Protein AF-A0A099CZC9-F1 (afdb_monomer_lite)

Structure (mmCIF, N/CA/C/O backbone):
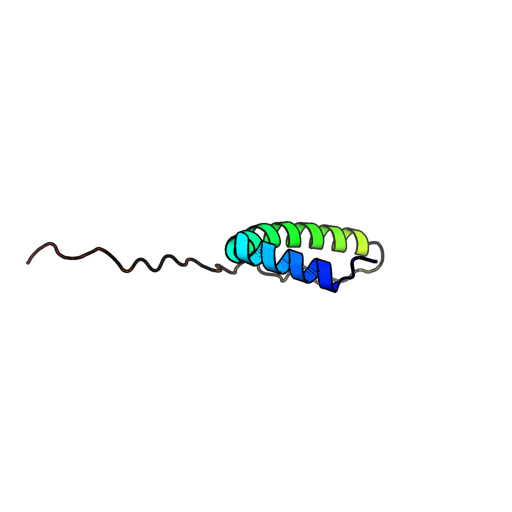data_AF-A0A099CZC9-F1
#
_entry.id   AF-A0A099CZC9-F1
#
loop_
_atom_site.group_PDB
_atom_site.id
_atom_site.type_symbol
_atom_site.label_atom_id
_atom_site.label_alt_id
_atom_site.label_comp_id
_atom_site.label_asym_id
_atom_site.label_entity_id
_atom_site.label_seq_id
_atom_site.pdbx_PDB_ins_code
_atom_site.Cartn_x
_atom_site.Cartn_y
_atom_site.Cartn_z
_atom_site.occupancy
_atom_site.B_iso_or_equiv
_atom_site.auth_seq_id
_atom_site.auth_comp_id
_atom_site.auth_asym_id
_atom_site.auth_atom_id
_atom_site.pdbx_PDB_model_num
ATOM 1 N N . MET A 1 1 ? 11.200 1.629 -23.637 1.00 67.50 1 MET A N 1
ATOM 2 C CA . MET A 1 1 ? 11.021 2.464 -22.430 1.00 67.50 1 MET A CA 1
ATOM 3 C C . MET A 1 1 ? 10.157 1.681 -21.458 1.00 67.50 1 MET A C 1
ATOM 5 O O . MET A 1 1 ? 8.941 1.701 -21.583 1.00 67.50 1 MET A O 1
ATOM 9 N N . SER A 1 2 ? 10.775 0.885 -20.589 1.00 73.25 2 SER A N 1
ATOM 10 C CA . SER A 1 2 ? 10.045 0.019 -19.660 1.00 73.25 2 SER A CA 1
ATOM 11 C C . SER A 1 2 ? 9.505 0.859 -18.511 1.00 73.25 2 SER A C 1
ATOM 13 O O . SER A 1 2 ? 10.254 1.623 -17.904 1.00 73.25 2 SER A O 1
ATOM 15 N N . VAL A 1 3 ? 8.213 0.732 -18.219 1.00 79.62 3 VAL A N 1
ATOM 16 C CA . VAL A 1 3 ? 7.627 1.294 -17.000 1.00 79.62 3 VAL A CA 1
ATOM 17 C C . VAL A 1 3 ? 8.279 0.612 -15.803 1.00 79.62 3 VAL A C 1
ATOM 19 O O . VAL A 1 3 ? 8.066 -0.570 -15.548 1.00 79.62 3 VAL A O 1
ATOM 22 N N . GLY A 1 4 ? 9.158 1.347 -15.126 1.00 87.19 4 GLY A N 1
ATOM 23 C CA . GLY A 1 4 ? 9.867 0.855 -13.958 1.00 87.19 4 GLY A CA 1
ATOM 24 C C . GLY A 1 4 ? 8.989 0.892 -12.705 1.00 87.19 4 GLY A C 1
ATOM 25 O O . GLY A 1 4 ? 7.988 1.615 -12.666 1.00 87.19 4 GLY A O 1
ATOM 26 N N . PRO A 1 5 ? 9.388 0.181 -11.636 1.00 90.88 5 PRO A N 1
ATOM 27 C CA . PRO A 1 5 ? 8.691 0.224 -10.347 1.00 90.88 5 PRO A CA 1
ATOM 28 C C . PRO A 1 5 ? 8.556 1.654 -9.792 1.00 90.88 5 PRO A C 1
ATOM 30 O O . PRO A 1 5 ? 7.597 1.959 -9.088 1.00 90.88 5 PRO A O 1
ATOM 33 N N . PHE A 1 6 ? 9.463 2.559 -10.175 1.00 90.75 6 PHE A N 1
ATOM 34 C CA . PHE A 1 6 ? 9.418 3.970 -9.797 1.00 90.75 6 PHE A CA 1
ATOM 35 C C . PHE A 1 6 ? 8.231 4.734 -10.418 1.00 90.75 6 PHE A C 1
ATOM 37 O O . PHE A 1 6 ? 7.603 5.540 -9.733 1.00 90.75 6 PHE A O 1
ATOM 44 N N . GLN A 1 7 ? 7.855 4.446 -11.673 1.00 89.69 7 GLN A N 1
ATOM 45 C CA . GLN A 1 7 ? 6.661 5.036 -12.297 1.00 89.69 7 GLN A CA 1
ATOM 46 C C . GLN A 1 7 ? 5.375 4.586 -11.597 1.00 89.69 7 GLN A C 1
ATOM 48 O O . GLN A 1 7 ? 4.490 5.407 -11.361 1.00 89.69 7 GLN A O 1
ATOM 53 N N . LEU A 1 8 ? 5.273 3.301 -11.240 1.00 92.19 8 LEU A N 1
ATOM 54 C CA . LEU A 1 8 ? 4.098 2.779 -10.534 1.00 92.19 8 LEU A CA 1
ATOM 55 C C . LEU A 1 8 ? 3.935 3.427 -9.154 1.00 92.19 8 LEU A C 1
ATOM 57 O O . LEU A 1 8 ? 2.822 3.785 -8.776 1.00 92.19 8 LEU A O 1
ATOM 61 N N . LEU A 1 9 ? 5.036 3.648 -8.431 1.00 93.31 9 LEU A N 1
ATOM 62 C CA . LEU A 1 9 ? 5.009 4.304 -7.123 1.00 93.31 9 LEU A CA 1
ATOM 63 C C . LEU A 1 9 ? 4.498 5.751 -7.211 1.00 93.31 9 LEU A C 1
ATOM 65 O O . LEU A 1 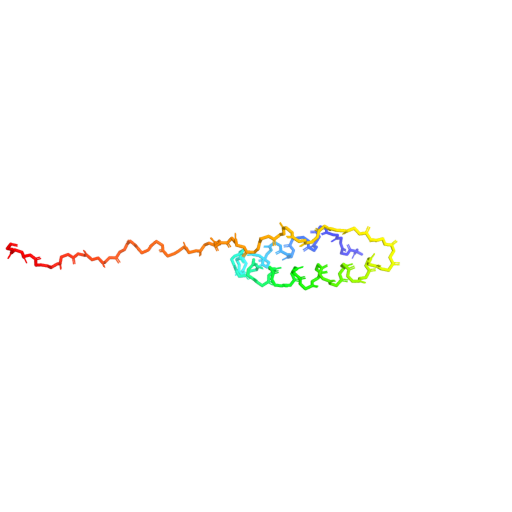9 ? 3.686 6.161 -6.381 1.00 93.31 9 LEU A O 1
ATOM 69 N N . LEU A 1 10 ? 4.903 6.499 -8.243 1.00 94.00 10 LEU A N 1
ATOM 70 C CA . LEU A 1 10 ? 4.418 7.863 -8.477 1.00 94.00 10 LEU A CA 1
ATOM 71 C C . LEU A 1 10 ? 2.904 7.897 -8.749 1.00 94.00 10 LEU A C 1
ATOM 73 O O . LEU A 1 10 ? 2.200 8.762 -8.234 1.00 94.00 10 LEU A O 1
ATOM 77 N N . ILE A 1 11 ? 2.385 6.933 -9.515 1.00 94.12 11 ILE A N 1
ATOM 78 C CA . ILE A 1 11 ? 0.947 6.825 -9.809 1.00 94.12 11 ILE A CA 1
ATOM 79 C C . ILE A 1 11 ? 0.157 6.512 -8.534 1.00 94.12 11 ILE A C 1
ATOM 81 O O . ILE A 1 11 ? -0.842 7.172 -8.247 1.00 94.12 11 ILE A O 1
ATOM 85 N N . VAL A 1 12 ? 0.622 5.543 -7.739 1.00 94.25 12 VAL A N 1
ATOM 86 C CA . VAL A 1 12 ? -0.006 5.190 -6.456 1.00 94.25 12 VAL A CA 1
ATOM 87 C C . VAL A 1 12 ? -0.029 6.393 -5.515 1.00 94.25 12 VAL A C 1
ATOM 89 O O . VAL A 1 12 ? -1.050 6.643 -4.879 1.00 94.25 12 VAL A O 1
ATOM 92 N N . LEU A 1 13 ? 1.051 7.177 -5.468 1.00 94.88 13 LEU A N 1
ATOM 93 C CA . LEU A 1 13 ? 1.113 8.388 -4.652 1.00 94.88 13 LEU A CA 1
ATOM 94 C C . LEU A 1 13 ? 0.013 9.389 -5.031 1.00 94.88 13 LEU A C 1
ATOM 96 O O . LEU A 1 13 ? -0.677 9.898 -4.150 1.00 94.88 13 LEU A O 1
ATOM 100 N N . ILE A 1 14 ? -0.198 9.633 -6.328 1.00 95.81 14 ILE A N 1
ATOM 101 C CA . ILE A 1 14 ? -1.261 10.536 -6.793 1.00 95.81 14 ILE A CA 1
ATOM 102 C C . ILE A 1 14 ? -2.645 9.989 -6.420 1.00 95.81 14 ILE A C 1
ATOM 104 O O . ILE A 1 14 ? -3.479 10.738 -5.919 1.00 95.81 14 ILE A O 1
ATOM 108 N N . ILE A 1 15 ? -2.891 8.686 -6.584 1.00 94.69 15 ILE A N 1
ATOM 109 C CA . ILE A 1 15 ? -4.163 8.056 -6.190 1.00 94.69 15 ILE A CA 1
ATOM 110 C C . ILE A 1 15 ? -4.416 8.239 -4.685 1.00 94.69 15 ILE A C 1
ATOM 112 O O . ILE A 1 15 ? -5.515 8.616 -4.282 1.00 94.69 15 ILE A O 1
ATOM 116 N N . VAL A 1 16 ? -3.400 8.035 -3.844 1.00 93.50 16 VAL A N 1
ATOM 117 C CA . VAL A 1 16 ? -3.515 8.235 -2.390 1.00 93.50 16 VAL A CA 1
ATOM 118 C C . VAL A 1 16 ? -3.850 9.687 -2.049 1.00 93.50 16 VAL A C 1
ATOM 120 O O . VAL A 1 16 ? -4.647 9.918 -1.144 1.00 93.50 16 VAL A O 1
ATOM 123 N N . LEU A 1 17 ? -3.292 10.664 -2.769 1.00 94.62 17 LEU A N 1
ATOM 124 C CA . LEU A 1 17 ? -3.611 12.081 -2.567 1.00 94.62 17 LEU A CA 1
ATOM 125 C C . LEU A 1 17 ? -5.042 12.432 -3.005 1.00 94.62 17 LEU A C 1
ATOM 127 O O . LEU A 1 17 ? -5.697 13.221 -2.330 1.00 94.62 17 LEU A O 1
ATOM 131 N N . LEU A 1 18 ? -5.549 11.828 -4.085 1.00 95.12 18 LEU A N 1
ATOM 132 C CA . LEU A 1 18 ? -6.912 12.063 -4.582 1.00 95.12 18 LEU A CA 1
ATOM 133 C C . LEU A 1 18 ? -7.986 11.457 -3.672 1.00 95.12 18 LEU A C 1
ATOM 135 O O . LEU A 1 18 ? -8.985 12.100 -3.358 1.00 95.12 18 LEU A O 1
ATOM 139 N N . PHE A 1 19 ? -7.795 10.204 -3.260 1.00 92.00 19 PHE A N 1
ATOM 140 C CA . PHE A 1 19 ? -8.777 9.466 -2.463 1.00 92.00 19 PHE A CA 1
ATOM 141 C C . PHE A 1 19 ? -8.572 9.635 -0.948 1.00 92.00 19 PHE A C 1
ATOM 143 O O . PHE A 1 19 ? -9.488 9.374 -0.162 1.00 92.00 19 PHE A O 1
ATOM 150 N N . GLY A 1 20 ? -7.383 10.075 -0.533 1.00 89.19 20 GLY A N 1
ATOM 151 C CA . GLY A 1 20 ? -6.961 10.171 0.859 1.00 89.19 20 GLY A CA 1
ATOM 152 C C . GLY A 1 20 ? -6.614 8.813 1.482 1.00 89.19 20 GLY A C 1
ATOM 153 O O . GLY A 1 20 ? -7.154 7.761 1.129 1.00 89.19 20 GLY A O 1
ATOM 154 N N . THR A 1 21 ? -5.751 8.831 2.500 1.00 88.94 21 THR A N 1
ATOM 155 C CA . THR A 1 21 ? -5.339 7.621 3.239 1.00 88.94 21 THR A CA 1
ATOM 156 C C . THR A 1 21 ? -6.483 6.982 4.024 1.00 88.94 21 THR A C 1
ATOM 158 O O . THR A 1 21 ? -6.468 5.778 4.256 1.00 88.94 21 THR A O 1
ATOM 161 N N . LYS A 1 22 ? -7.510 7.755 4.402 1.00 87.94 22 LYS A N 1
ATOM 162 C CA . LYS A 1 22 ? -8.642 7.266 5.203 1.00 87.94 22 LYS A CA 1
ATOM 163 C C . LYS A 1 22 ? -9.558 6.324 4.414 1.00 87.94 22 LYS A C 1
ATOM 165 O O . LYS A 1 22 ? -9.970 5.296 4.944 1.00 87.94 22 LYS A O 1
ATOM 170 N N . LYS A 1 23 ? -9.848 6.626 3.139 1.00 88.31 23 LYS A N 1
ATOM 171 C CA . LYS A 1 23 ? -10.652 5.732 2.285 1.00 88.31 23 LYS A CA 1
ATOM 172 C C . LYS A 1 23 ? -9.852 4.524 1.801 1.00 88.31 23 LYS A C 1
ATOM 174 O O . LYS A 1 23 ? -10.373 3.413 1.848 1.00 88.31 23 LYS A O 1
ATOM 179 N N . LEU A 1 24 ? -8.588 4.720 1.415 1.00 90.44 24 LEU A N 1
ATOM 180 C CA . LEU A 1 24 ? -7.698 3.614 1.044 1.00 90.44 24 LEU A CA 1
ATOM 181 C C . LEU A 1 24 ? -7.391 2.688 2.224 1.00 90.44 24 LEU A C 1
ATOM 183 O O . LEU A 1 24 ? -7.307 1.486 2.023 1.00 90.44 24 LEU A O 1
ATOM 187 N N . GLY A 1 25 ? -7.252 3.215 3.441 1.00 88.75 25 GLY A N 1
ATOM 188 C CA . GLY A 1 25 ? -7.020 2.414 4.644 1.00 88.75 25 GLY A CA 1
ATOM 189 C C . GLY A 1 25 ? -8.220 1.545 5.012 1.00 88.75 25 GLY A C 1
ATOM 190 O O . GLY A 1 25 ? -8.037 0.377 5.344 1.00 88.75 25 GLY A O 1
ATOM 191 N N . ASN A 1 26 ? -9.441 2.079 4.886 1.00 87.88 26 ASN A N 1
ATOM 192 C CA . ASN A 1 26 ? -10.656 1.309 5.152 1.00 87.88 26 ASN A CA 1
ATOM 193 C C . ASN A 1 26 ? -10.782 0.133 4.167 1.00 87.88 26 ASN A C 1
ATOM 195 O O . ASN A 1 26 ? -10.854 -1.012 4.584 1.00 87.88 26 ASN A O 1
ATOM 199 N N . ILE A 1 27 ? -10.674 0.401 2.859 1.00 91.44 27 ILE A N 1
ATOM 200 C CA . ILE A 1 27 ? -10.768 -0.636 1.813 1.00 91.44 27 ILE A CA 1
ATOM 201 C C . ILE A 1 27 ? -9.553 -1.581 1.845 1.00 91.44 27 ILE A C 1
ATOM 203 O O . ILE A 1 27 ? -9.681 -2.787 1.653 1.00 91.44 27 ILE A O 1
ATOM 207 N N . GLY A 1 28 ? -8.361 -1.046 2.102 1.00 90.19 28 GLY A N 1
ATOM 208 C CA . GLY A 1 28 ? -7.112 -1.800 2.148 1.00 90.19 28 GLY A CA 1
ATOM 209 C C . GLY A 1 28 ? -7.014 -2.746 3.343 1.00 90.19 28 GLY A C 1
ATOM 210 O O . GLY A 1 28 ? -6.359 -3.777 3.228 1.00 90.19 28 GLY A O 1
ATOM 211 N N . SER A 1 29 ? -7.678 -2.445 4.464 1.00 89.62 29 SER A N 1
ATOM 212 C CA . SER A 1 29 ? -7.759 -3.353 5.615 1.00 89.62 29 SER A CA 1
ATOM 213 C C . SER A 1 29 ? -8.531 -4.625 5.262 1.00 89.62 29 SER A C 1
ATOM 215 O O . SER A 1 29 ? -8.042 -5.731 5.497 1.00 89.62 29 SER A O 1
ATOM 217 N N . ASP A 1 30 ? -9.691 -4.488 4.617 1.00 90.31 30 ASP A N 1
ATOM 218 C CA . ASP A 1 30 ? -10.505 -5.626 4.178 1.00 90.31 30 ASP A CA 1
ATOM 219 C C . ASP A 1 30 ? -9.826 -6.422 3.059 1.00 90.31 30 ASP A C 1
ATOM 221 O O . ASP A 1 30 ? -9.717 -7.650 3.135 1.00 90.31 30 ASP A O 1
ATOM 225 N N . LEU A 1 31 ? -9.271 -5.728 2.061 1.00 92.81 31 LEU A N 1
ATOM 226 C CA . LEU A 1 31 ? -8.536 -6.371 0.972 1.00 92.81 31 LEU A CA 1
ATOM 227 C C . LEU A 1 31 ? -7.262 -7.063 1.483 1.00 92.81 31 LEU A C 1
ATOM 229 O O . LEU A 1 31 ? -6.930 -8.168 1.061 1.00 92.81 31 LEU A O 1
ATOM 233 N N . GLY A 1 32 ? -6.575 -6.446 2.444 1.00 89.88 32 GLY A N 1
ATOM 234 C CA . GLY A 1 32 ? -5.390 -6.992 3.094 1.00 89.88 32 GLY A CA 1
ATOM 235 C C . GLY A 1 32 ? -5.692 -8.262 3.884 1.00 89.88 32 GLY A C 1
ATOM 236 O O . GLY A 1 32 ? -4.935 -9.226 3.779 1.00 89.88 32 GLY A O 1
ATOM 237 N N . LYS A 1 33 ? -6.813 -8.311 4.617 1.00 89.31 33 LYS A N 1
ATOM 238 C CA . LYS A 1 33 ? -7.276 -9.526 5.312 1.00 89.31 33 LYS A CA 1
ATOM 239 C C . LYS A 1 33 ? -7.572 -10.658 4.325 1.00 89.31 33 LYS A C 1
ATOM 241 O O . LYS A 1 33 ? -7.112 -11.778 4.545 1.00 89.31 33 LYS A O 1
ATOM 246 N N . ALA A 1 34 ? -8.257 -10.362 3.218 1.00 91.69 34 ALA A N 1
ATOM 247 C CA . ALA A 1 34 ? -8.556 -11.348 2.178 1.00 91.69 34 ALA A CA 1
ATOM 248 C C . ALA A 1 34 ? -7.278 -11.903 1.521 1.00 91.69 34 ALA A C 1
ATOM 250 O O . ALA A 1 34 ? -7.101 -13.117 1.425 1.00 91.69 34 ALA A O 1
ATOM 251 N N . ILE A 1 35 ? -6.337 -11.027 1.151 1.00 90.38 35 ILE A N 1
ATOM 252 C CA . ILE A 1 35 ? -5.048 -11.422 0.562 1.00 90.38 35 ILE A CA 1
ATOM 253 C C . ILE A 1 35 ? -4.190 -12.202 1.572 1.00 90.38 35 ILE A C 1
ATOM 255 O O . ILE A 1 35 ? -3.507 -13.152 1.194 1.00 90.38 35 ILE A O 1
ATOM 259 N N . ARG A 1 36 ? -4.225 -11.844 2.864 1.00 86.25 36 ARG A N 1
ATOM 260 C CA . ARG A 1 36 ? -3.515 -12.563 3.936 1.00 86.25 36 ARG A CA 1
ATOM 261 C C . ARG A 1 36 ? -4.046 -13.988 4.097 1.00 86.25 36 ARG A C 1
ATOM 263 O O . ARG A 1 36 ? -3.239 -14.905 4.220 1.00 86.25 36 ARG A O 1
ATOM 270 N N . GLY A 1 37 ? -5.367 -14.167 4.059 1.00 87.00 37 GLY A N 1
ATOM 271 C CA . GLY A 1 37 ? -6.014 -15.481 4.079 1.00 87.00 37 GLY A CA 1
ATOM 272 C C . GLY A 1 37 ? -5.678 -16.310 2.841 1.00 87.00 37 GLY A C 1
ATOM 273 O O . GLY A 1 37 ? -5.296 -17.467 2.974 1.00 87.00 37 GLY A O 1
ATOM 274 N N . PHE A 1 38 ? -5.706 -15.691 1.656 1.00 89.06 38 PHE A N 1
ATOM 275 C CA . PHE A 1 38 ? -5.305 -16.336 0.404 1.00 89.06 38 PHE A CA 1
ATOM 276 C C . PHE A 1 38 ? -3.843 -16.797 0.437 1.00 89.06 38 PHE A C 1
ATOM 278 O O . PHE A 1 38 ? -3.546 -17.950 0.143 1.00 89.06 38 PHE A O 1
ATOM 285 N N . LYS A 1 39 ? -2.921 -15.926 0.873 1.00 85.06 39 LYS A N 1
ATOM 286 C CA . LYS A 1 39 ? -1.505 -16.281 1.014 1.00 85.06 39 LYS A CA 1
ATOM 287 C C . LYS A 1 39 ? -1.305 -17.395 2.039 1.00 85.06 39 LYS A C 1
ATOM 289 O O . LYS A 1 39 ? -0.490 -18.276 1.793 1.00 85.06 39 LYS A O 1
ATOM 294 N N . LYS A 1 40 ? -2.017 -17.351 3.171 1.00 83.06 40 LYS A N 1
ATOM 295 C CA . LYS A 1 40 ? -1.926 -18.386 4.207 1.00 83.06 40 LYS A CA 1
ATOM 296 C C . LYS A 1 40 ? -2.417 -19.729 3.673 1.00 83.06 40 LYS A C 1
ATOM 298 O O . LYS A 1 40 ? -1.647 -20.667 3.736 1.00 83.06 40 LYS A O 1
ATOM 303 N N . GLY A 1 41 ? -3.587 -19.788 3.036 1.00 83.38 41 GLY A N 1
ATOM 304 C CA . GLY A 1 41 ? -4.095 -21.021 2.420 1.00 83.38 41 GLY A CA 1
ATOM 305 C C . GLY A 1 41 ? -3.208 -21.567 1.297 1.00 83.38 41 GLY A C 1
ATOM 306 O O . GLY A 1 41 ? -3.140 -22.771 1.107 1.00 83.38 41 GLY A O 1
ATOM 307 N N . MET A 1 42 ? -2.481 -20.698 0.589 1.00 83.50 42 MET A N 1
ATOM 308 C CA . MET A 1 42 ? -1.523 -21.114 -0.441 1.00 83.50 42 MET A CA 1
ATOM 309 C C . MET A 1 42 ? -0.131 -21.471 0.110 1.00 83.50 42 MET A C 1
ATOM 311 O O . MET A 1 42 ? 0.672 -22.038 -0.618 1.00 83.50 42 MET A O 1
ATOM 315 N N . SER A 1 43 ? 0.169 -21.118 1.367 1.00 75.38 43 SER A N 1
ATOM 316 C CA . SER A 1 43 ? 1.420 -21.477 2.065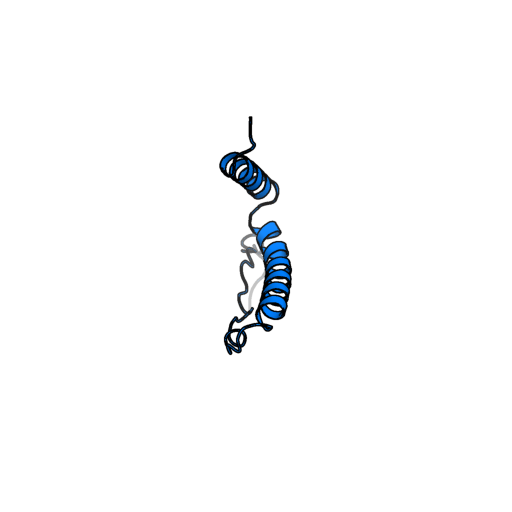 1.00 75.38 43 SER A CA 1
ATOM 317 C C . SER A 1 43 ? 1.235 -22.650 3.043 1.00 75.38 43 SER A C 1
ATOM 319 O O . SER A 1 43 ? 2.225 -23.225 3.483 1.00 75.38 43 SER A O 1
ATOM 321 N N . ASP A 1 44 ? -0.014 -22.989 3.383 1.00 63.28 44 ASP A N 1
ATOM 322 C CA . ASP A 1 44 ? -0.407 -24.102 4.267 1.00 63.28 44 ASP A CA 1
ATOM 323 C C . ASP A 1 44 ? -0.080 -25.479 3.663 1.00 63.28 44 ASP A C 1
ATOM 325 O O . ASP A 1 44 ? 0.006 -26.459 4.390 1.00 63.28 44 ASP A O 1
ATOM 329 N N . ASP A 1 45 ? 0.151 -25.549 2.347 1.00 60.03 45 ASP A N 1
ATOM 330 C CA . ASP A 1 45 ? 0.581 -26.776 1.659 1.00 60.03 45 ASP A CA 1
ATOM 331 C C . ASP A 1 45 ? 2.058 -27.128 1.946 1.00 60.03 45 ASP A C 1
ATOM 333 O O . ASP A 1 45 ? 2.489 -28.235 1.640 1.00 60.03 45 ASP A O 1
ATOM 337 N N . ASP A 1 46 ? 2.838 -26.219 2.561 1.00 58.12 46 ASP A N 1
ATOM 338 C CA . ASP A 1 46 ? 4.274 -26.431 2.790 1.00 58.12 46 ASP A CA 1
ATOM 339 C C . ASP A 1 46 ? 4.739 -26.412 4.258 1.00 58.12 46 ASP A C 1
AT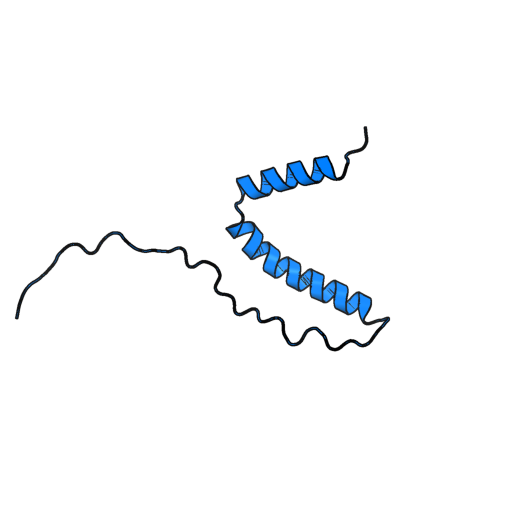OM 341 O O . ASP A 1 46 ? 5.692 -27.136 4.546 1.00 58.12 46 ASP A O 1
ATOM 345 N N . LYS A 1 47 ? 4.146 -25.656 5.206 1.00 53.94 47 LYS A N 1
ATOM 346 C CA . LYS A 1 47 ? 4.543 -25.695 6.642 1.00 53.94 47 LYS A CA 1
ATOM 347 C C . LYS A 1 47 ? 3.440 -25.243 7.607 1.00 53.94 47 LYS A C 1
ATOM 349 O O . LYS A 1 47 ? 2.988 -24.100 7.533 1.00 53.94 47 LYS A O 1
ATOM 354 N N . ASP A 1 48 ? 3.126 -26.108 8.575 1.00 61.88 48 ASP A N 1
ATOM 355 C CA . ASP A 1 48 ? 2.466 -25.766 9.839 1.00 61.88 48 ASP A CA 1
ATOM 356 C C . ASP A 1 48 ? 3.232 -24.635 10.541 1.00 61.88 48 ASP A C 1
ATOM 358 O O . ASP A 1 48 ? 4.373 -24.832 10.946 1.00 61.88 48 ASP A O 1
ATOM 362 N N . ASP A 1 49 ? 2.611 -23.465 10.704 1.00 50.31 49 ASP A N 1
ATOM 363 C CA . ASP A 1 49 ? 3.048 -22.454 11.674 1.00 50.31 49 ASP A CA 1
ATOM 364 C C . ASP A 1 49 ? 1.852 -21.580 12.127 1.00 50.31 49 ASP A C 1
ATOM 366 O O . ASP A 1 49 ? 1.386 -20.646 11.453 1.00 50.31 49 ASP A O 1
ATOM 370 N N . ASP A 1 50 ? 1.361 -21.942 13.311 1.00 54.59 50 ASP A N 1
ATOM 371 C CA . ASP A 1 50 ? 0.592 -21.296 14.392 1.00 54.59 50 ASP A CA 1
ATOM 372 C C . ASP A 1 50 ? 0.499 -19.743 14.533 1.00 54.59 50 ASP A C 1
ATOM 374 O O . ASP A 1 50 ? 0.190 -19.223 15.604 1.00 54.59 50 ASP A O 1
ATOM 378 N N . ALA A 1 51 ? 0.708 -18.918 13.504 1.00 55.25 51 ALA A N 1
ATOM 379 C CA . ALA A 1 51 ? 0.942 -17.471 13.695 1.00 55.25 51 ALA A CA 1
ATOM 380 C C . ALA A 1 51 ? -0.203 -16.497 13.310 1.00 55.25 51 ALA A C 1
ATOM 382 O O . ALA A 1 51 ? 0.068 -15.323 13.040 1.00 55.25 51 ALA A O 1
ATOM 383 N N . ALA A 1 52 ? -1.476 -16.914 13.260 1.00 55.22 52 ALA A N 1
ATOM 384 C CA . ALA A 1 52 ? -2.586 -16.012 12.876 1.00 55.22 52 ALA A CA 1
ATOM 385 C C . ALA A 1 52 ? -3.602 -15.683 13.989 1.00 55.22 52 ALA A C 1
ATOM 387 O O . ALA A 1 52 ? -4.442 -14.809 13.785 1.00 55.22 52 ALA A O 1
ATOM 388 N N . GLU A 1 53 ? -3.503 -16.288 15.176 1.00 55.88 53 GLU A N 1
ATOM 389 C CA . GLU A 1 53 ? -4.475 -16.099 16.273 1.00 55.88 53 GLU A CA 1
ATOM 390 C C . GLU A 1 53 ? -4.294 -14.805 17.102 1.00 55.88 53 GLU A C 1
ATOM 392 O O . GLU A 1 53 ? -4.992 -14.582 18.088 1.00 55.88 53 GLU A O 1
ATOM 397 N N . LYS A 1 54 ? -3.372 -13.900 16.739 1.00 53.16 54 LYS A N 1
ATOM 398 C CA . LYS A 1 54 ? -3.071 -12.695 17.551 1.00 53.16 54 LYS A CA 1
ATOM 399 C C . LYS A 1 54 ? -3.024 -11.365 16.801 1.00 53.16 54 LYS A C 1
ATOM 401 O O . LYS A 1 54 ? -2.403 -10.421 17.282 1.00 53.16 54 LYS A O 1
ATOM 406 N N . LEU A 1 55 ? -3.697 -11.219 15.663 1.00 53.72 55 LEU A N 1
ATOM 407 C CA . LEU A 1 55 ? -3.813 -9.904 15.018 1.00 53.72 55 LEU A CA 1
ATOM 408 C C . LEU A 1 55 ? -5.211 -9.331 15.235 1.00 53.72 55 LEU A C 1
ATOM 410 O O . LEU A 1 55 ? -6.075 -9.361 14.364 1.00 53.72 55 LEU A O 1
ATOM 414 N N . LYS A 1 56 ? -5.382 -8.814 16.460 1.00 56.59 56 LYS A N 1
ATOM 415 C CA . LYS A 1 56 ? -6.451 -7.909 16.889 1.00 56.59 56 LYS A CA 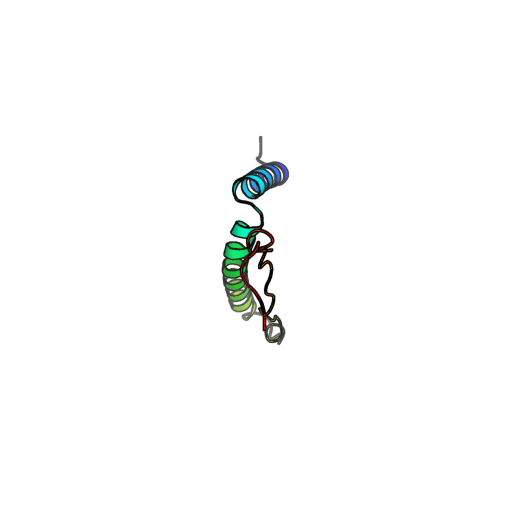1
ATOM 416 C C . LYS A 1 56 ? -6.803 -6.933 15.765 1.00 56.59 56 LYS A C 1
ATOM 418 O O . LYS A 1 56 ? -5.987 -6.095 15.390 1.00 56.59 56 LYS A O 1
ATOM 423 N N . ALA A 1 57 ? -8.039 -7.021 15.288 1.00 56.12 57 ALA A N 1
ATOM 424 C CA . ALA A 1 57 ? -8.694 -5.962 14.533 1.00 56.12 57 ALA A CA 1
ATOM 425 C C . ALA A 1 57 ? -9.496 -5.023 15.459 1.00 56.12 57 ALA A C 1
ATOM 427 O O . ALA A 1 57 ? -10.411 -4.352 15.000 1.00 56.12 57 ALA A O 1
ATOM 428 N N . ASP A 1 58 ? -9.132 -4.939 16.741 1.00 55.50 58 ASP A N 1
ATOM 429 C CA . ASP A 1 58 ? -9.521 -3.843 17.629 1.00 55.50 58 ASP A CA 1
ATOM 430 C C . ASP A 1 58 ? -8.489 -2.719 17.509 1.00 55.50 58 ASP A C 1
ATOM 432 O O . ASP A 1 58 ? -7.572 -2.582 18.319 1.00 55.50 58 ASP A O 1
ATOM 436 N N . ALA A 1 59 ? -8.619 -1.920 16.457 1.00 51.69 59 ALA A N 1
ATOM 437 C CA . ALA A 1 59 ? -8.031 -0.590 16.412 1.00 51.69 59 ALA A CA 1
ATOM 438 C C . ALA A 1 59 ? -9.098 0.373 15.869 1.00 51.69 59 ALA A C 1
ATOM 440 O O . ALA A 1 59 ? -9.321 0.406 14.655 1.00 51.69 59 ALA A O 1
ATOM 441 N N . PRO A 1 60 ? -9.774 1.154 16.734 1.00 50.62 60 PRO A N 1
ATOM 442 C CA . PRO A 1 60 ? -10.667 2.215 16.301 1.00 50.62 60 PRO A CA 1
ATOM 443 C C . PRO A 1 60 ? -9.791 3.369 15.809 1.00 50.62 60 PRO A C 1
ATOM 445 O O . PRO A 1 60 ? -9.430 4.275 16.557 1.00 50.62 60 PRO A O 1
ATOM 448 N N . ALA A 1 61 ? -9.365 3.315 14.551 1.00 55.31 61 ALA A N 1
ATOM 449 C CA . ALA A 1 61 ? -8.601 4.400 13.959 1.00 55.31 61 ALA A CA 1
ATOM 450 C C . ALA A 1 61 ? -9.551 5.403 13.292 1.00 55.31 61 ALA A C 1
ATOM 452 O O . ALA A 1 61 ? -10.041 5.198 12.184 1.00 55.31 61 ALA A O 1
ATOM 453 N N . ALA A 1 62 ? -9.705 6.534 13.980 1.00 50.34 62 ALA A N 1
ATOM 454 C CA . ALA A 1 62 ? -10.191 7.816 13.481 1.00 50.34 62 ALA A CA 1
ATOM 455 C C . ALA A 1 62 ? -11.712 8.026 13.432 1.00 50.34 62 ALA A C 1
ATOM 457 O O . ALA A 1 62 ? -12.266 8.447 12.406 1.00 50.34 62 ALA A O 1
ATOM 458 N N . ASP A 1 63 ? -12.325 7.958 14.614 1.00 45.03 63 ASP A N 1
ATOM 459 C CA . ASP A 1 63 ? -13.280 8.989 15.022 1.00 45.03 63 ASP A CA 1
ATOM 460 C C . ASP A 1 63 ? -12.546 10.345 15.043 1.00 45.03 63 ASP A C 1
ATOM 462 O O . ASP A 1 63 ? -11.928 10.769 16.016 1.00 45.03 63 ASP A O 1
ATOM 466 N N . ALA A 1 64 ? -12.496 10.977 13.872 1.00 53.00 64 ALA A N 1
ATOM 467 C CA . ALA A 1 64 ? -12.058 12.355 13.697 1.00 53.00 64 ALA A CA 1
ATOM 468 C C . ALA A 1 64 ? -13.294 13.257 13.597 1.00 53.00 64 ALA A C 1
ATOM 470 O O . ALA A 1 64 ? -13.347 14.143 12.749 1.00 53.00 64 ALA A O 1
ATOM 471 N N . LYS A 1 65 ? -14.304 13.007 14.439 1.00 49.56 65 LYS A N 1
ATOM 472 C CA . LYS A 1 65 ? -15.345 13.979 14.760 1.00 49.56 65 LYS A CA 1
ATOM 473 C C . LYS A 1 65 ? -14.993 14.578 16.119 1.00 49.56 65 LYS A C 1
ATOM 475 O O . LYS A 1 65 ? -15.596 14.272 17.138 1.00 49.56 65 LYS A O 1
ATOM 480 N N . ARG A 1 66 ? -13.986 15.462 16.140 1.00 45.47 66 ARG A N 1
ATOM 481 C CA . ARG A 1 66 ? -13.943 16.504 17.174 1.00 45.47 66 ARG A CA 1
ATOM 482 C C . ARG A 1 66 ? -15.032 17.505 16.820 1.00 45.47 66 ARG A C 1
ATOM 484 O O . ARG A 1 66 ? -14.806 18.500 16.147 1.00 45.47 66 ARG A O 1
ATOM 491 N N . GLU A 1 67 ? -16.233 17.131 17.224 1.00 54.84 67 GLU A N 1
ATOM 492 C CA . GLU A 1 67 ? -17.347 18.012 17.516 1.00 54.84 67 GLU A CA 1
ATOM 493 C C . GLU A 1 67 ? -16.860 19.038 18.539 1.00 54.84 67 GLU A C 1
ATOM 495 O O . GLU A 1 67 ? -16.720 18.763 19.725 1.00 54.84 67 GLU A O 1
ATOM 500 N N . SER A 1 68 ? -16.468 20.199 18.036 1.00 53.84 68 SER A N 1
ATOM 501 C CA . SER A 1 68 ? -16.189 21.386 18.830 1.00 53.84 68 SER A CA 1
ATOM 502 C C . SER A 1 68 ? -16.714 22.572 18.045 1.00 53.84 68 SER A C 1
ATOM 504 O O . SER A 1 68 ? -15.941 23.410 1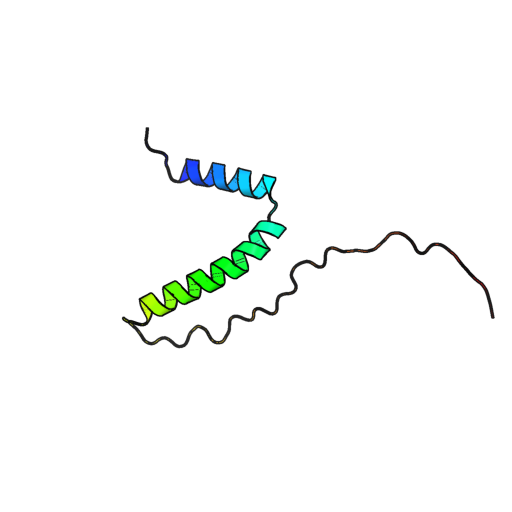7.605 1.00 53.84 68 SER A O 1
ATOM 506 N N . GLU A 1 69 ? -18.025 22.597 17.834 1.00 55.06 69 GLU A N 1
ATOM 507 C CA . GLU A 1 69 ? -18.777 23.799 17.497 1.00 55.06 69 GLU A CA 1
ATOM 508 C C . GLU A 1 69 ? -20.263 23.522 17.757 1.00 55.06 69 GLU A C 1
ATOM 510 O O . GLU A 1 69 ? -20.812 22.536 17.278 1.00 55.06 69 GLU A O 1
ATOM 515 N N . THR A 1 70 ? -20.882 24.421 18.523 1.00 44.34 70 THR A N 1
ATOM 516 C CA . THR A 1 70 ? -22.311 24.503 18.866 1.00 44.34 70 THR A CA 1
ATOM 517 C C . THR A 1 70 ? -22.813 23.699 20.079 1.00 44.34 70 THR A C 1
ATOM 519 O O . THR A 1 70 ? -23.506 22.695 19.998 1.00 44.34 70 THR A O 1
ATOM 522 N N . SER A 1 71 ? -22.532 24.233 21.266 1.00 50.34 71 SER A N 1
ATOM 523 C CA . SER A 1 71 ? -23.604 24.441 22.247 1.00 50.34 71 SER A CA 1
ATOM 524 C C . SER A 1 71 ? -23.266 25.680 23.065 1.00 50.34 71 SER A C 1
ATOM 526 O O . SER A 1 71 ? -22.951 25.625 24.252 1.00 50.34 71 SER A O 1
ATOM 528 N N . SER A 1 72 ? -23.305 26.826 22.385 1.00 55.00 72 SER A N 1
ATOM 529 C CA . SER A 1 72 ? -23.658 28.072 23.047 1.00 55.00 72 SER A CA 1
ATOM 530 C C . SER A 1 72 ? -24.983 27.856 23.776 1.00 55.00 72 SER A C 1
ATOM 532 O O . SER A 1 72 ? -25.921 27.338 23.183 1.00 55.00 72 SER A O 1
ATOM 534 N N . GLN A 1 73 ? -25.042 28.318 25.025 1.00 60.50 73 GLN A N 1
ATOM 535 C CA . GLN A 1 73 ? -26.172 29.114 25.499 1.00 60.50 73 GLN A CA 1
ATOM 536 C C . GLN A 1 73 ? -27.552 28.449 25.393 1.00 60.50 73 GLN A C 1
ATOM 538 O O . GLN A 1 73 ? -28.212 28.600 24.377 1.00 60.50 73 GLN A O 1
ATOM 543 N N . ASP A 1 74 ? -28.058 27.875 26.487 1.00 52.03 74 ASP A N 1
ATOM 544 C CA . ASP A 1 74 ? -29.365 28.311 26.997 1.00 52.03 74 ASP A CA 1
ATOM 545 C C . ASP A 1 74 ? -29.642 27.763 28.406 1.00 52.03 74 ASP A C 1
ATOM 547 O O . ASP A 1 74 ? -29.495 26.572 28.657 1.00 52.03 74 ASP A O 1
ATOM 551 N N . ARG A 1 75 ? -30.140 28.657 29.267 1.00 53.72 75 ARG A N 1
ATOM 552 C CA . ARG A 1 75 ? -30.865 28.435 30.537 1.00 53.72 75 ARG A CA 1
ATOM 553 C C . ARG A 1 75 ? -30.054 28.011 31.771 1.00 53.72 75 ARG A C 1
ATOM 555 O O . ARG A 1 75 ? -29.507 26.925 31.862 1.00 53.72 75 ARG A O 1
ATOM 562 N N . SER A 1 76 ? -29.911 28.914 32.751 1.00 55.91 76 SER A N 1
ATOM 563 C CA . SER A 1 76 ? -30.957 29.213 33.758 1.00 55.91 76 SER A CA 1
ATOM 564 C C . SER A 1 76 ? -31.249 27.949 34.571 1.00 55.91 76 SER A C 1
ATOM 566 O O . SER A 1 76 ? -31.908 27.049 34.077 1.00 55.91 76 SER A O 1
ATOM 568 N N . GLY A 1 77 ? -30.741 27.795 35.787 1.00 58.47 77 GLY A N 1
ATOM 569 C CA . GLY A 1 77 ? -31.084 28.662 36.906 1.00 58.47 77 GLY A CA 1
ATOM 570 C C . GLY A 1 77 ? -32.108 27.947 37.785 1.00 58.47 77 GLY A C 1
ATOM 571 O O . GLY A 1 77 ? -33.300 28.147 37.587 1.00 58.47 77 GLY A O 1
ATOM 572 N N . HIS A 1 78 ? -31.631 27.116 38.711 1.00 43.09 78 HIS A N 1
ATOM 573 C CA . HIS A 1 78 ? -32.154 26.869 40.062 1.00 43.09 78 HIS A CA 1
ATOM 574 C C . HIS A 1 78 ? -31.258 25.842 40.752 1.00 43.09 78 HIS A C 1
ATOM 576 O O . HIS A 1 78 ? -30.892 24.854 40.079 1.00 43.09 78 HIS A O 1
#

Foldseek 3Di:
DDPDPVNVVVVVVVVCVVCPPVNCVVVVVVVVVVVVVVVCVVCVVPDDDPPDPPDDPPDPPDPVPPPDDDDDDDDDDD

pLDDT: mean 73.06, std 18.21, range [43.09, 95.81]

Sequence (78 aa):
MSVGPFQLLLIVLIIVLLFGTKKLGNIGSDLGKAIRGFKKGMSDDDKDDDAAEKLKADAPAADAKRESETSSQDRSGH

Organism: NCBI:txid1543381

Radius of gyration: 22.38 Å; chains: 1; bounding box: 43×56×62 Å

InterPro domains:
  IPR003369 Sec-independent protein translocase protein TatA/B/E [PF02416] (2-46)
  IPR006312 Sec-independent protein translocase protein TatA/E [MF_00236] (1-74)
  IPR006312 Sec-independent protein translocase protein TatA/E [TIGR01411] (3-47)

Secondary structure (DSSP, 8-state):
----HHHHHHHHHHHHHHHHHHHHHHHHHHHHHHHHHHHHHHHTTT-----STT--------------S---------